Protein AF-A0A1Q3JN63-F1 (afdb_monomer)

pLDDT: mean 83.59, std 13.19, range [44.09, 97.0]

Sequence (156 aa):
MQDTTASKQPSRARRIIAAVASVAAGGAVVATIPAALGTATWMRVRELQKQWTVSGPPCPTMPAYDPRVGPLKGSFPYLDATYSYGRAQVYCADVPKSGVLASGTYQVCQFNNPGIVQVETAKGVAVFGPMRGHRATVAVRDGAASCIVGGWFAGN

Structure (mmCIF, N/CA/C/O backbone):
data_AF-A0A1Q3JN63-F1
#
_entry.id   AF-A0A1Q3JN63-F1
#
loop_
_atom_site.group_PDB
_atom_site.id
_atom_site.type_symbol
_atom_site.label_atom_id
_atom_site.label_alt_id
_atom_site.label_comp_id
_atom_site.label_asym_id
_atom_site.label_entity_id
_atom_site.label_seq_id
_atom_site.pdbx_PDB_ins_code
_atom_site.Cartn_x
_atom_site.Cartn_y
_atom_site.Cartn_z
_atom_site.occupancy
_atom_site.B_iso_or_equiv
_atom_site.auth_seq_id
_atom_site.auth_comp_id
_atom_site.auth_asym_id
_atom_site.auth_atom_id
_atom_site.pdbx_PDB_model_num
ATOM 1 N N . MET A 1 1 ? -53.555 15.258 72.182 1.00 44.09 1 MET A N 1
ATOM 2 C CA . MET A 1 1 ? -53.402 15.445 70.725 1.00 44.09 1 MET A CA 1
ATOM 3 C C . MET A 1 1 ? -52.082 14.820 70.314 1.00 44.09 1 MET A C 1
ATOM 5 O O . MET A 1 1 ? -51.040 15.422 70.518 1.00 44.09 1 MET A O 1
ATOM 9 N N . GLN A 1 2 ? -52.116 13.569 69.863 1.00 44.19 2 GLN A N 1
ATOM 10 C CA . GLN A 1 2 ? -50.967 12.888 69.268 1.00 44.19 2 GLN A CA 1
ATOM 11 C C . GLN A 1 2 ? -51.442 12.373 67.914 1.00 44.19 2 GLN A C 1
ATOM 13 O O . GLN A 1 2 ? -52.107 11.343 67.836 1.00 44.19 2 GLN A O 1
ATOM 18 N N . ASP A 1 3 ? -51.169 13.152 66.869 1.00 47.25 3 ASP A N 1
ATOM 19 C CA . ASP A 1 3 ? -51.445 12.759 65.494 1.00 47.25 3 ASP A CA 1
ATOM 20 C C . ASP A 1 3 ? -50.502 11.622 65.109 1.00 47.25 3 ASP A C 1
ATOM 22 O O . ASP A 1 3 ? -49.289 11.787 64.974 1.00 47.25 3 ASP A O 1
ATOM 26 N N . THR A 1 4 ? -51.077 10.434 64.965 1.00 52.53 4 THR A N 1
ATOM 27 C CA . THR A 1 4 ? -50.379 9.250 64.477 1.00 52.53 4 THR A CA 1
ATOM 28 C C . THR A 1 4 ? -50.282 9.370 62.959 1.00 52.53 4 THR A C 1
ATOM 30 O O . THR A 1 4 ? -51.197 9.006 62.221 1.00 52.53 4 THR A O 1
ATOM 33 N N . THR A 1 5 ? -49.175 9.916 62.461 1.00 55.03 5 THR A N 1
ATOM 34 C CA . THR A 1 5 ? -48.860 9.889 61.031 1.00 55.03 5 THR A CA 1
ATOM 35 C C . THR A 1 5 ? -48.565 8.448 60.619 1.00 55.03 5 THR A C 1
ATOM 37 O O . THR A 1 5 ? -47.486 7.904 60.849 1.00 55.03 5 THR A O 1
ATOM 40 N N . ALA A 1 6 ? -49.566 7.803 60.017 1.00 50.56 6 ALA A N 1
ATOM 41 C CA . ALA A 1 6 ? -49.442 6.488 59.409 1.00 50.56 6 ALA A CA 1
ATOM 42 C C . ALA A 1 6 ? -48.363 6.528 58.314 1.00 50.56 6 ALA A C 1
ATOM 44 O O . ALA A 1 6 ? -48.573 7.043 57.213 1.00 50.56 6 ALA A O 1
ATOM 45 N N . SER A 1 7 ? -47.188 5.985 58.635 1.00 55.09 7 SER A N 1
ATOM 46 C CA . SER A 1 7 ? -46.089 5.796 57.693 1.00 55.09 7 SER A CA 1
ATOM 47 C C . SER A 1 7 ? -46.543 4.837 56.593 1.00 55.09 7 SER A C 1
ATOM 49 O O . SER A 1 7 ? -46.634 3.622 56.781 1.00 55.09 7 SER A O 1
ATOM 51 N N . LYS A 1 8 ? -46.909 5.400 55.438 1.00 54.06 8 LYS A N 1
ATOM 52 C CA . LYS A 1 8 ? -47.383 4.668 54.261 1.00 54.06 8 LYS A CA 1
ATOM 53 C C . LYS A 1 8 ? -46.198 3.914 53.657 1.00 54.06 8 LYS A C 1
ATOM 55 O O . LYS A 1 8 ? -45.489 4.427 52.793 1.00 54.06 8 LYS A O 1
ATOM 60 N N . GLN A 1 9 ? -45.961 2.706 54.164 1.00 58.94 9 GLN A N 1
ATOM 61 C CA . GLN A 1 9 ? -44.863 1.840 53.750 1.00 58.94 9 GLN A CA 1
ATOM 62 C C . GLN A 1 9 ? -44.915 1.636 52.223 1.00 58.94 9 GLN A C 1
ATOM 64 O O . GLN A 1 9 ? -45.934 1.170 51.705 1.00 58.94 9 GLN A O 1
ATOM 69 N N . PRO A 1 10 ? -43.865 2.012 51.467 1.00 57.94 10 PRO A N 1
ATOM 70 C CA . PRO A 1 10 ? -43.890 1.911 50.015 1.00 57.94 10 PRO A CA 1
ATOM 71 C C . PRO A 1 10 ? -44.038 0.442 49.609 1.00 57.94 10 PRO A C 1
ATOM 73 O O . PRO A 1 10 ? -43.285 -0.418 50.073 1.00 57.94 10 PRO A O 1
ATOM 76 N N . SER A 1 11 ? -45.023 0.157 48.752 1.00 69.31 11 SER A N 1
ATOM 77 C CA . SER A 1 11 ? -45.306 -1.193 48.261 1.00 69.31 11 SER A CA 1
ATOM 78 C C . SER A 1 11 ? -44.045 -1.818 47.655 1.00 69.31 11 SER A C 1
ATOM 80 O O . SER A 1 11 ? -43.264 -1.138 46.984 1.00 69.31 11 SER A O 1
ATOM 82 N N . ARG A 1 12 ? -43.831 -3.125 47.874 1.00 68.75 12 ARG A N 1
ATOM 83 C CA . ARG A 1 12 ? -42.672 -3.875 47.339 1.00 68.75 12 ARG A CA 1
ATOM 84 C C . ARG A 1 12 ? -42.436 -3.614 45.842 1.00 68.75 12 ARG A C 1
ATOM 86 O O . ARG A 1 12 ? -41.288 -3.517 45.423 1.00 68.75 12 ARG A O 1
ATOM 93 N N . ALA A 1 13 ? -43.505 -3.397 45.073 1.00 67.31 13 ALA A N 1
ATOM 94 C CA . ALA A 1 13 ? -43.457 -3.035 43.657 1.00 67.31 13 ALA A CA 1
ATOM 95 C C . ALA A 1 13 ? -42.661 -1.744 43.375 1.00 67.31 13 ALA A C 1
ATOM 97 O O . ALA A 1 13 ? -41.832 -1.727 42.470 1.00 67.31 13 ALA A O 1
ATOM 98 N N . ARG A 1 14 ? -42.829 -0.682 44.180 1.00 73.00 14 ARG A N 1
ATOM 99 C CA . ARG A 1 14 ? -42.073 0.576 44.018 1.00 73.00 14 ARG A CA 1
ATOM 100 C C . ARG A 1 14 ? -40.576 0.401 44.274 1.00 73.00 14 ARG A C 1
ATOM 102 O O . ARG A 1 14 ? -39.773 1.023 43.588 1.00 73.00 14 ARG A O 1
ATOM 109 N N . ARG A 1 15 ? -40.195 -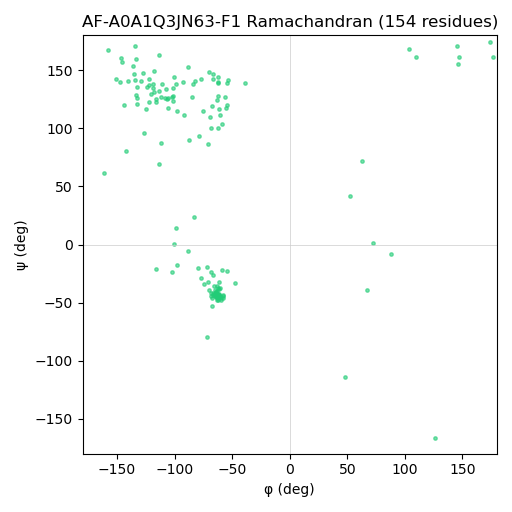0.460 45.226 1.00 71.44 15 ARG A N 1
ATOM 110 C CA . ARG A 1 15 ? -38.780 -0.757 45.519 1.00 71.44 15 ARG A CA 1
ATOM 111 C C . ARG A 1 15 ? -38.114 -1.555 44.393 1.00 71.44 15 ARG A C 1
ATOM 113 O O . ARG A 1 15 ? -36.979 -1.257 44.046 1.00 71.44 15 ARG A O 1
ATOM 120 N N . ILE A 1 16 ? -38.827 -2.510 43.792 1.00 71.75 16 ILE A N 1
ATOM 121 C CA . ILE A 1 16 ? -38.322 -3.299 42.655 1.00 71.75 16 ILE A CA 1
ATOM 122 C C . ILE A 1 16 ? -38.148 -2.413 41.413 1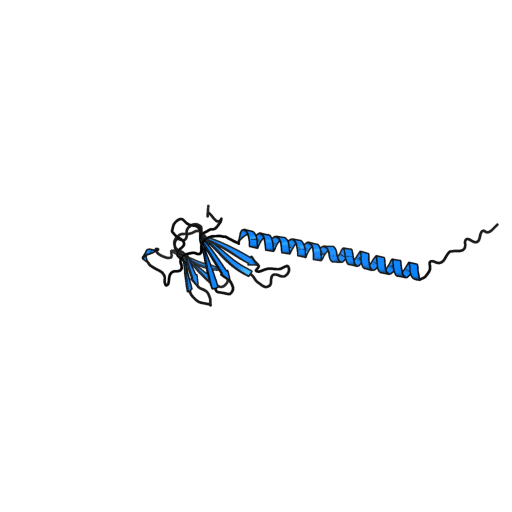.00 71.75 16 ILE A C 1
ATOM 124 O O . ILE A 1 16 ? -37.093 -2.447 40.790 1.00 71.75 16 ILE A O 1
ATOM 128 N N . ILE A 1 17 ? -39.135 -1.567 41.093 1.00 70.31 17 ILE A N 1
ATOM 129 C CA . ILE A 1 17 ? -39.058 -0.641 39.950 1.00 70.31 17 ILE A CA 1
ATOM 130 C C . ILE A 1 17 ? -37.877 0.329 40.106 1.00 70.31 17 ILE A C 1
ATOM 132 O O . ILE A 1 17 ? -37.118 0.525 39.160 1.00 70.31 17 ILE A O 1
ATOM 136 N N . ALA A 1 18 ? -37.676 0.890 41.303 1.00 66.75 18 ALA A N 1
ATOM 137 C CA . ALA A 1 18 ? -36.546 1.779 41.574 1.00 66.75 18 ALA A CA 1
ATOM 138 C C . ALA A 1 18 ? -35.190 1.061 41.441 1.00 66.75 18 ALA A C 1
ATOM 140 O O . ALA A 1 18 ? -34.260 1.614 40.855 1.00 66.75 18 ALA A O 1
ATOM 141 N N . ALA A 1 19 ? -35.076 -0.181 41.922 1.00 63.91 19 ALA A N 1
ATOM 142 C CA . ALA A 1 19 ? -33.855 -0.976 41.790 1.00 63.91 19 ALA A CA 1
ATOM 143 C C . ALA A 1 19 ? -33.529 -1.297 40.319 1.00 63.91 19 ALA A C 1
ATOM 145 O O . ALA A 1 19 ? -32.394 -1.104 39.888 1.00 63.91 19 ALA A O 1
ATOM 146 N N . VAL A 1 20 ? -34.525 -1.703 39.524 1.00 70.56 20 VAL A N 1
ATOM 147 C CA . VAL A 1 20 ? -34.352 -1.982 38.086 1.00 70.56 20 VAL A CA 1
ATOM 148 C C . VAL A 1 20 ? -33.970 -0.717 37.314 1.00 70.56 20 VAL A C 1
ATOM 150 O O . VAL A 1 20 ? -33.048 -0.755 36.502 1.00 70.56 20 VAL A O 1
ATOM 153 N N . ALA A 1 21 ? -34.612 0.421 37.601 1.00 69.44 21 ALA A N 1
ATOM 154 C CA . ALA A 1 21 ? -34.278 1.702 36.978 1.00 69.44 21 ALA A CA 1
ATOM 155 C C . ALA A 1 21 ? -32.839 2.149 37.298 1.00 69.44 21 ALA A C 1
ATOM 157 O O . ALA A 1 21 ? -32.143 2.660 36.423 1.00 69.44 21 ALA A O 1
ATOM 158 N N . SER A 1 22 ? -32.370 1.902 38.524 1.00 66.38 22 SER A N 1
ATOM 159 C CA . SER A 1 22 ? -31.003 2.229 38.956 1.00 66.38 22 SER A CA 1
ATOM 160 C C . SER A 1 22 ? -29.951 1.391 38.225 1.00 66.38 22 SER A C 1
ATOM 162 O O . SER A 1 22 ? -28.941 1.921 37.766 1.00 66.38 22 SER A O 1
ATOM 164 N N . VAL A 1 23 ? -30.204 0.086 38.071 1.00 74.75 23 VAL A N 1
ATOM 165 C CA . VAL A 1 23 ? -29.320 -0.829 37.329 1.00 74.75 23 VAL A CA 1
ATOM 166 C C . VAL A 1 23 ? -29.303 -0.487 35.840 1.00 74.75 23 VAL A C 1
ATOM 168 O O . VAL A 1 23 ? -28.234 -0.455 35.236 1.00 74.75 23 VAL A O 1
ATOM 171 N N . ALA A 1 24 ? -30.459 -0.174 35.251 1.00 69.94 24 ALA A N 1
ATOM 172 C CA . ALA A 1 24 ? -30.548 0.240 33.853 1.00 69.94 24 ALA A CA 1
ATOM 173 C C . ALA A 1 24 ? -29.806 1.563 33.593 1.00 69.94 24 ALA A C 1
ATOM 175 O O . ALA A 1 24 ? -29.061 1.666 32.621 1.00 69.94 24 ALA A O 1
ATOM 176 N N . ALA A 1 25 ? -29.950 2.553 34.482 1.00 70.81 25 ALA A N 1
ATOM 177 C CA . ALA A 1 25 ? -29.233 3.822 34.384 1.00 70.81 25 ALA A CA 1
ATOM 178 C C . ALA A 1 25 ? -27.713 3.638 34.540 1.00 70.81 25 ALA A C 1
ATOM 180 O O . ALA A 1 25 ? -26.945 4.176 33.743 1.00 70.81 25 ALA A O 1
ATOM 181 N N . GLY A 1 26 ? -27.273 2.827 35.509 1.00 69.56 26 GLY A N 1
ATOM 182 C CA . GLY A 1 26 ? -25.858 2.485 35.676 1.00 69.56 26 GLY A CA 1
ATOM 183 C C . GLY A 1 26 ? -25.285 1.748 34.461 1.00 69.56 26 GLY A C 1
ATOM 184 O O . GLY A 1 26 ? -24.212 2.098 33.973 1.00 69.56 26 GLY A O 1
ATOM 185 N N . GLY A 1 27 ? -26.032 0.785 33.913 1.00 72.75 27 GLY A N 1
ATOM 186 C CA . GLY A 1 27 ? -25.654 0.059 32.700 1.00 72.75 27 GLY A CA 1
ATOM 187 C C . GLY A 1 27 ? -25.551 0.963 31.470 1.00 72.75 27 GLY A C 1
ATOM 188 O O . GLY A 1 27 ? -24.600 0.840 30.699 1.00 72.75 27 GLY A O 1
ATOM 189 N N . ALA A 1 28 ? -26.473 1.918 31.315 1.00 74.88 28 ALA A N 1
ATOM 190 C CA . ALA A 1 28 ? -26.438 2.885 30.222 1.00 74.88 28 ALA A CA 1
ATOM 191 C C . ALA A 1 28 ? -25.185 3.773 30.281 1.00 74.88 28 ALA A C 1
ATOM 193 O O . ALA A 1 28 ? -24.536 3.964 29.255 1.00 74.88 28 ALA A O 1
ATOM 194 N N . VAL A 1 29 ? -24.797 4.255 31.469 1.00 82.00 29 VAL A N 1
ATOM 195 C CA . VAL A 1 29 ? -23.578 5.063 31.653 1.00 82.00 29 VAL A CA 1
ATOM 196 C C . VAL A 1 29 ? -22.326 4.258 31.306 1.00 82.00 29 VAL A C 1
ATOM 198 O O . VAL A 1 29 ? -21.485 4.740 30.548 1.00 82.00 29 VAL A O 1
ATOM 201 N N . VAL A 1 30 ? -22.220 3.013 31.778 1.00 85.69 30 VAL A N 1
ATOM 202 C CA . VAL A 1 30 ? -21.066 2.145 31.484 1.00 85.69 30 VAL A CA 1
ATOM 203 C C . VAL A 1 30 ? -20.959 1.834 29.986 1.00 85.69 30 VAL A C 1
ATOM 205 O O . VAL A 1 30 ? -19.854 1.794 29.450 1.00 85.69 30 VAL A O 1
ATOM 208 N N . ALA A 1 31 ? -22.085 1.685 29.282 1.00 85.56 31 ALA A N 1
ATOM 209 C CA . ALA A 1 31 ? -22.100 1.424 27.843 1.00 85.56 31 ALA A CA 1
ATOM 210 C C . ALA A 1 31 ? -21.692 2.638 26.982 1.00 85.56 31 ALA A C 1
ATOM 212 O O . ALA A 1 31 ? -21.290 2.451 25.831 1.00 85.56 31 ALA A O 1
ATOM 213 N N . THR A 1 32 ? -21.749 3.869 27.512 1.00 84.50 32 THR A N 1
ATOM 214 C CA . THR A 1 32 ? -21.409 5.073 26.729 1.00 84.50 32 THR A CA 1
ATOM 215 C C . THR A 1 32 ? -19.945 5.107 26.297 1.00 84.50 32 THR A C 1
ATOM 217 O O . THR A 1 32 ? -19.660 5.449 25.150 1.00 84.50 32 THR A O 1
ATOM 220 N N . ILE A 1 33 ? -19.018 4.712 27.176 1.00 86.88 33 ILE A N 1
ATOM 221 C CA . ILE A 1 33 ? -17.579 4.794 26.900 1.00 86.88 33 ILE A CA 1
ATOM 222 C C . ILE A 1 33 ? -17.177 3.815 25.780 1.00 86.88 33 ILE A C 1
ATOM 224 O O . ILE A 1 33 ? -16.614 4.274 24.783 1.00 86.88 33 ILE A O 1
ATOM 228 N N . PRO A 1 34 ? -17.498 2.503 25.843 1.00 85.62 34 PRO A N 1
ATOM 229 C CA . PRO A 1 34 ? -17.194 1.581 24.748 1.00 85.62 34 PRO A CA 1
ATOM 230 C C . PRO A 1 34 ? -17.879 1.967 23.433 1.00 85.62 34 PRO A C 1
ATOM 232 O O . PRO A 1 34 ? -17.268 1.851 22.371 1.00 85.62 34 PRO A O 1
ATOM 235 N N . ALA A 1 35 ? -19.119 2.468 23.488 1.00 86.56 35 ALA A N 1
ATOM 236 C CA . ALA A 1 35 ? -19.832 2.916 22.296 1.00 86.56 35 ALA A CA 1
ATOM 237 C C . ALA A 1 35 ? -19.139 4.118 21.632 1.00 86.56 35 ALA A C 1
ATOM 239 O O . ALA A 1 35 ? -18.942 4.117 20.417 1.00 86.56 35 ALA A O 1
ATOM 240 N N . ALA A 1 36 ? -18.716 5.116 22.415 1.00 86.94 36 ALA A N 1
ATOM 241 C CA . ALA A 1 36 ? -17.997 6.284 21.910 1.00 86.94 36 ALA A CA 1
ATOM 242 C C . ALA A 1 36 ? -16.627 5.913 21.315 1.00 86.94 36 ALA A C 1
ATOM 244 O O . ALA A 1 36 ? -16.265 6.385 20.238 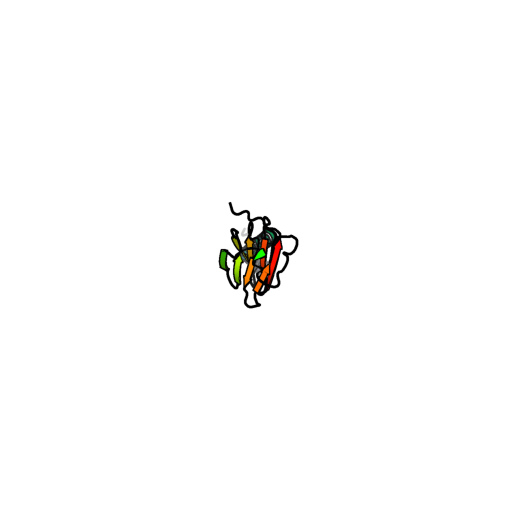1.00 86.94 36 ALA A O 1
ATOM 245 N N . LEU A 1 37 ? -15.879 5.022 21.972 1.00 88.50 37 LEU A N 1
ATOM 246 C CA . LEU A 1 37 ? -14.599 4.535 21.451 1.00 88.50 37 LEU A CA 1
ATOM 247 C C . LEU A 1 37 ? -14.780 3.736 20.155 1.00 88.50 37 LEU A C 1
ATOM 249 O O . LEU A 1 37 ? -13.999 3.894 19.211 1.00 88.50 37 LEU A O 1
ATOM 253 N N . GLY A 1 38 ? -15.834 2.921 20.079 1.00 87.12 38 GLY A N 1
ATOM 254 C CA . GLY A 1 38 ? -16.170 2.157 18.884 1.00 87.12 38 GLY A CA 1
ATOM 255 C C . GLY A 1 38 ? -16.512 3.056 17.696 1.00 87.12 38 GLY A C 1
ATOM 256 O O . GLY A 1 38 ? -15.962 2.886 16.607 1.00 87.12 38 GLY A O 1
ATOM 257 N N . THR A 1 39 ? -17.366 4.062 17.895 1.00 86.38 39 THR A N 1
ATOM 258 C CA . THR A 1 39 ? -17.738 4.996 16.820 1.00 86.38 39 THR A CA 1
ATOM 259 C C . THR A 1 39 ? -16.555 5.847 16.369 1.00 86.38 39 THR A C 1
ATOM 261 O O . THR A 1 39 ? -16.332 5.977 15.165 1.00 86.38 39 THR A O 1
ATOM 264 N N . ALA A 1 40 ? -15.744 6.360 17.299 1.00 87.75 40 ALA A N 1
ATOM 265 C CA . ALA A 1 40 ? -14.540 7.125 16.975 1.00 87.75 40 ALA A CA 1
ATOM 266 C C . ALA A 1 40 ? -13.539 6.299 16.150 1.00 87.75 40 ALA A C 1
ATOM 268 O O . ALA A 1 40 ? -13.045 6.760 15.118 1.00 87.75 40 ALA A O 1
ATOM 269 N N . THR A 1 41 ? -13.292 5.051 16.557 1.00 87.38 41 THR A N 1
ATOM 270 C CA . THR A 1 41 ? -12.408 4.127 15.832 1.00 87.38 41 THR A CA 1
ATOM 271 C C . THR A 1 41 ? -12.938 3.840 14.431 1.00 87.38 41 THR A C 1
ATOM 273 O O . THR A 1 41 ? -12.197 3.930 13.452 1.00 87.38 41 THR A O 1
ATOM 276 N N . TRP A 1 42 ? -14.236 3.560 14.309 1.00 87.81 42 TRP A N 1
ATOM 277 C CA . TRP A 1 42 ? -14.870 3.290 13.022 1.00 87.81 42 TRP A CA 1
ATOM 278 C C . TRP A 1 42 ? -14.785 4.482 12.061 1.00 87.81 42 TRP A C 1
ATOM 280 O O . TRP A 1 42 ? -14.466 4.303 10.883 1.00 87.81 42 TRP A O 1
ATOM 290 N N . MET A 1 43 ? -15.015 5.702 12.558 1.00 89.69 43 MET A N 1
ATOM 291 C CA . MET A 1 43 ? -14.883 6.922 11.758 1.00 89.69 43 MET A CA 1
ATOM 292 C C . MET A 1 43 ? -13.449 7.116 11.263 1.00 89.69 43 MET A C 1
ATOM 294 O O . MET A 1 43 ? -13.249 7.400 10.084 1.00 89.69 43 MET A O 1
ATOM 298 N N . ARG A 1 44 ? -12.450 6.888 12.126 1.00 87.81 44 ARG A N 1
ATOM 299 C CA . ARG A 1 44 ? -11.032 6.972 11.750 1.00 87.81 44 ARG A CA 1
ATOM 300 C C . ARG A 1 44 ? -10.662 5.959 10.669 1.00 87.81 44 ARG A C 1
ATOM 302 O O . ARG A 1 44 ? -10.003 6.322 9.699 1.00 87.81 44 ARG A O 1
ATOM 309 N N . VAL A 1 45 ? -11.103 4.708 10.810 1.00 88.81 45 VAL A N 1
ATOM 310 C CA . VAL A 1 45 ? -10.870 3.659 9.805 1.00 88.81 45 VAL A CA 1
ATOM 311 C C . VAL A 1 45 ? -11.486 4.053 8.467 1.00 88.81 45 VAL A C 1
ATOM 313 O O . VAL A 1 45 ? -10.814 3.980 7.440 1.00 88.81 45 VAL A O 1
ATOM 316 N N . ARG A 1 46 ? -12.741 4.517 8.468 1.00 89.44 46 ARG A N 1
ATOM 317 C CA . ARG A 1 46 ? -13.404 4.964 7.239 1.00 89.44 46 ARG A CA 1
ATOM 318 C C . ARG A 1 46 ? -12.697 6.137 6.584 1.00 89.44 46 ARG A C 1
ATOM 320 O O . ARG A 1 46 ? -12.631 6.187 5.360 1.00 89.44 46 ARG A O 1
ATOM 327 N N . GLU A 1 47 ? -12.194 7.070 7.375 1.00 90.06 47 GLU A N 1
ATOM 328 C CA . GLU A 1 47 ? -11.496 8.232 6.846 1.00 90.06 47 GLU A CA 1
ATOM 329 C C . GLU A 1 47 ? -10.161 7.839 6.203 1.00 90.06 47 GLU A C 1
ATOM 331 O O . GLU A 1 47 ? -9.901 8.214 5.062 1.00 90.06 47 GLU A O 1
ATOM 336 N N . LEU A 1 48 ? -9.378 6.972 6.852 1.00 90.12 48 LEU A N 1
ATOM 337 C CA . LEU A 1 48 ? -8.170 6.401 6.249 1.00 90.12 48 LEU A CA 1
ATOM 338 C C . LEU A 1 48 ? -8.491 5.656 4.948 1.00 90.12 48 LEU A C 1
ATOM 340 O O . LEU A 1 48 ? -7.848 5.877 3.927 1.00 90.12 48 LEU A O 1
ATOM 344 N N . GLN A 1 49 ? -9.528 4.821 4.939 1.00 90.69 49 GLN A N 1
ATOM 345 C CA . GLN A 1 49 ? -9.936 4.125 3.720 1.00 90.69 49 GLN A CA 1
ATOM 346 C C . GLN A 1 49 ? -10.266 5.092 2.587 1.00 90.69 49 GLN A C 1
ATOM 348 O O . GLN A 1 49 ? -9.816 4.877 1.466 1.00 90.69 49 GLN A O 1
ATOM 353 N N . LYS A 1 50 ? -11.008 6.168 2.863 1.00 90.06 50 LYS A N 1
ATOM 354 C CA . LYS A 1 50 ? -11.335 7.185 1.857 1.00 90.06 50 LYS A CA 1
ATOM 355 C C . LYS A 1 50 ? -10.086 7.882 1.329 1.00 90.06 50 LYS A C 1
ATOM 357 O O . LYS A 1 50 ? -9.921 7.969 0.118 1.00 90.06 50 LYS A O 1
ATOM 362 N N . GLN A 1 51 ? -9.193 8.318 2.215 1.00 91.06 51 GLN A N 1
ATOM 363 C CA . GLN A 1 51 ? -7.958 9.017 1.840 1.00 91.06 51 GLN A CA 1
ATOM 364 C C . GLN A 1 51 ? -7.025 8.157 0.979 1.00 91.06 51 GLN A C 1
ATOM 366 O O . GLN A 1 51 ? -6.320 8.675 0.111 1.00 91.06 51 GLN A O 1
ATOM 371 N N . TRP A 1 52 ? -7.037 6.843 1.197 1.00 92.19 52 TRP A N 1
ATOM 372 C CA . TRP A 1 52 ? -6.190 5.888 0.483 1.00 92.19 52 TRP A CA 1
ATOM 373 C C . TRP A 1 52 ? -6.904 5.133 -0.644 1.00 92.19 52 TRP A C 1
ATOM 375 O O . TRP A 1 52 ? -6.285 4.320 -1.333 1.00 92.19 52 TRP A O 1
ATOM 385 N N . THR A 1 53 ? -8.188 5.412 -0.877 1.00 90.75 53 THR A N 1
ATOM 386 C CA . THR A 1 53 ? -8.922 4.910 -2.041 1.00 90.75 53 THR A CA 1
ATOM 387 C C . THR A 1 53 ? -8.723 5.878 -3.195 1.00 90.75 53 THR A C 1
ATOM 389 O O . THR A 1 53 ? -9.476 6.829 -3.392 1.00 90.75 53 THR A O 1
ATOM 392 N N . VAL A 1 54 ? -7.672 5.627 -3.968 1.00 92.12 54 VAL A N 1
ATOM 393 C CA . VAL A 1 54 ? -7.373 6.391 -5.177 1.00 92.12 54 VAL A CA 1
ATOM 394 C C . VAL A 1 54 ? -8.162 5.804 -6.343 1.00 92.12 54 VAL A C 1
ATOM 396 O O . VAL A 1 54 ? -8.091 4.607 -6.609 1.00 92.12 54 VAL A O 1
ATOM 399 N N . SER A 1 55 ? -8.917 6.654 -7.037 1.00 92.31 55 SER A N 1
ATOM 400 C CA . SER A 1 55 ? -9.637 6.289 -8.260 1.00 92.31 55 SER A CA 1
ATOM 401 C C . SER A 1 55 ? -8.849 6.737 -9.485 1.00 92.31 55 SER A C 1
ATOM 403 O O . SER A 1 55 ? -8.320 7.848 -9.511 1.00 92.31 55 SER A O 1
ATOM 405 N N . GLY A 1 56 ? -8.786 5.885 -10.502 1.00 91.50 56 GLY A N 1
ATOM 406 C CA . GLY A 1 56 ? -8.080 6.161 -11.747 1.00 91.50 56 GLY A CA 1
ATOM 407 C C . GLY A 1 56 ? -8.050 4.936 -12.660 1.00 91.50 56 GLY A C 1
ATOM 408 O O . GLY A 1 56 ? -8.496 3.858 -12.254 1.00 91.50 56 GLY A O 1
ATOM 409 N N . PRO A 1 57 ? -7.541 5.078 -13.892 1.00 95.06 57 PRO A N 1
ATOM 410 C CA . PRO A 1 57 ? -7.371 3.941 -14.782 1.00 95.06 57 PRO A CA 1
ATOM 411 C C . PRO A 1 57 ? -6.300 2.979 -14.231 1.00 95.06 57 PRO A C 1
ATOM 413 O O . PRO A 1 57 ? -5.332 3.429 -13.603 1.00 95.06 57 PRO A O 1
ATOM 416 N N . PRO A 1 58 ? -6.443 1.660 -14.456 1.00 95.12 58 PRO A N 1
ATOM 417 C CA . PRO A 1 58 ? -5.418 0.697 -14.071 1.00 95.12 58 PRO A CA 1
ATOM 418 C C . PRO A 1 58 ? -4.112 0.979 -14.822 1.00 95.12 58 PRO A C 1
ATOM 420 O O . PRO A 1 58 ? -4.121 1.369 -15.992 1.00 95.12 58 PRO A O 1
ATOM 423 N N . CYS A 1 59 ? -2.977 0.774 -14.156 1.00 93.62 59 CYS A N 1
ATOM 424 C CA . CYS A 1 59 ? -1.679 0.877 -14.816 1.00 93.62 59 CYS A CA 1
ATOM 425 C C . CYS A 1 59 ? -1.525 -0.246 -15.856 1.00 93.62 59 CYS A C 1
ATOM 427 O O . CYS A 1 59 ? -1.908 -1.384 -15.571 1.00 93.62 59 CYS A O 1
ATOM 429 N N . PRO A 1 60 ? -0.893 0.019 -17.011 1.00 92.00 60 PRO A N 1
ATOM 430 C CA . PRO A 1 60 ? -0.485 -1.037 -17.928 1.00 92.00 60 PRO A CA 1
ATOM 431 C C . PRO A 1 60 ? 0.409 -2.065 -17.219 1.00 92.00 60 PRO A C 1
ATOM 433 O O . PRO A 1 60 ? 1.411 -1.702 -16.595 1.00 92.00 60 PRO A O 1
ATOM 436 N N . THR A 1 61 ? 0.044 -3.343 -17.313 1.00 91.75 61 THR A N 1
ATOM 437 C CA . THR A 1 61 ? 0.849 -4.467 -16.820 1.00 91.75 61 THR A CA 1
ATOM 438 C C . THR A 1 61 ? 1.885 -4.867 -17.859 1.00 91.75 61 THR A C 1
ATOM 440 O O . THR A 1 61 ? 1.566 -4.963 -19.044 1.00 91.75 61 THR A O 1
ATOM 443 N N . MET A 1 62 ? 3.107 -5.146 -17.417 1.00 85.44 62 MET A N 1
ATOM 444 C CA . MET A 1 62 ? 4.198 -5.598 -18.277 1.00 85.44 62 MET A CA 1
ATOM 445 C C . MET A 1 62 ? 4.542 -7.061 -17.963 1.00 85.44 62 MET A C 1
ATOM 447 O O . MET A 1 62 ? 4.595 -7.426 -16.789 1.00 85.44 62 MET A O 1
ATOM 451 N N . PRO A 1 63 ? 4.783 -7.907 -18.983 1.00 76.62 63 PRO A N 1
ATOM 452 C CA . PRO A 1 63 ? 5.073 -9.330 -18.789 1.00 76.62 63 PRO A CA 1
ATOM 453 C C . PRO A 1 63 ? 6.433 -9.589 -18.120 1.00 76.62 63 PRO A C 1
ATOM 455 O O . PRO A 1 63 ? 6.626 -10.634 -17.509 1.00 76.62 63 PRO A O 1
ATOM 458 N N . ALA A 1 64 ? 7.369 -8.644 -18.224 1.00 71.75 64 ALA A N 1
ATOM 459 C CA . ALA A 1 64 ? 8.653 -8.641 -17.534 1.00 71.75 64 ALA A CA 1
ATOM 460 C C . ALA A 1 64 ? 9.184 -7.200 -17.455 1.00 71.75 64 ALA A C 1
ATOM 462 O O . ALA A 1 64 ? 8.670 -6.310 -18.138 1.00 71.75 64 ALA A O 1
ATOM 463 N N . TYR A 1 65 ? 10.218 -6.972 -16.640 1.00 67.31 65 TYR A N 1
ATOM 464 C CA . TYR A 1 65 ? 10.964 -5.714 -16.663 1.00 67.31 65 TYR A CA 1
ATOM 465 C C . TYR A 1 65 ? 11.481 -5.445 -18.088 1.00 67.31 65 TYR A C 1
ATOM 467 O O . TYR A 1 65 ? 12.265 -6.227 -18.626 1.00 67.31 65 TYR A O 1
ATOM 475 N N . ASP A 1 66 ? 11.028 -4.347 -18.696 1.00 66.62 66 ASP A N 1
ATOM 476 C CA . ASP A 1 66 ? 11.488 -3.896 -20.008 1.00 66.62 66 ASP A CA 1
ATOM 477 C C . ASP A 1 66 ? 12.563 -2.801 -19.827 1.00 66.62 66 ASP A C 1
ATOM 479 O O . ASP A 1 66 ? 12.252 -1.701 -19.350 1.00 66.62 66 ASP A O 1
ATOM 483 N N . PRO A 1 67 ? 13.825 -3.050 -20.239 1.00 63.50 67 PRO A N 1
ATOM 484 C CA . PRO A 1 67 ? 14.909 -2.070 -20.175 1.00 63.50 67 PRO A CA 1
ATOM 485 C C . PRO A 1 67 ? 14.598 -0.737 -20.872 1.00 63.50 67 PRO A C 1
ATOM 487 O O . PRO A 1 67 ? 15.194 0.285 -20.526 1.00 63.50 67 PRO A O 1
ATOM 490 N N . ARG A 1 68 ? 13.657 -0.711 -21.829 1.00 64.62 68 ARG A N 1
ATOM 491 C CA . ARG A 1 68 ? 13.220 0.508 -22.535 1.00 64.62 68 ARG A CA 1
ATOM 492 C C . ARG A 1 68 ? 12.496 1.491 -21.614 1.00 64.62 68 ARG A C 1
ATOM 494 O O . ARG A 1 68 ? 12.527 2.700 -21.850 1.00 64.62 68 ARG A O 1
ATOM 501 N N . VAL A 1 69 ? 11.876 0.999 -20.541 1.00 64.88 69 VAL A N 1
ATOM 502 C CA . VAL A 1 69 ? 11.143 1.817 -19.559 1.00 64.88 69 VAL A CA 1
ATOM 503 C C . VAL A 1 69 ? 12.110 2.484 -18.568 1.00 64.88 69 VAL A C 1
ATOM 505 O O . VAL A 1 69 ? 11.822 3.561 -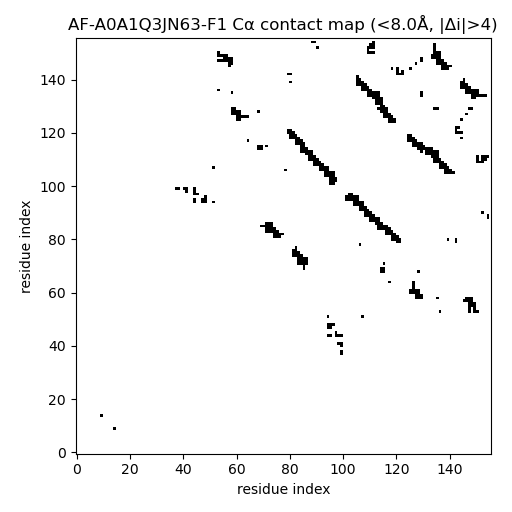18.031 1.00 64.88 69 VAL A O 1
ATOM 508 N N . GLY A 1 70 ? 13.326 1.944 -18.457 1.00 69.56 70 GLY A N 1
ATOM 509 C CA . GLY A 1 70 ? 14.456 2.486 -17.705 1.00 69.56 70 GLY A CA 1
ATOM 510 C C . GLY A 1 70 ? 14.794 1.664 -16.456 1.00 69.56 70 GLY A C 1
ATOM 511 O O . GLY A 1 70 ? 13.947 0.916 -15.977 1.00 69.56 70 GLY A O 1
ATOM 512 N N . PRO A 1 71 ? 16.016 1.821 -15.910 1.00 78.81 71 PRO A N 1
ATOM 513 C CA . PRO A 1 71 ? 16.492 1.049 -14.764 1.00 78.81 71 PRO A CA 1
ATOM 514 C C . PRO A 1 71 ? 15.648 1.283 -13.515 1.00 78.81 71 PRO A C 1
ATOM 516 O O . PRO A 1 71 ? 15.310 2.427 -13.198 1.00 78.81 71 PRO A O 1
ATOM 519 N N . LEU A 1 72 ? 15.391 0.202 -12.776 1.00 85.50 72 LEU A N 1
ATOM 520 C CA . LEU A 1 72 ? 15.010 0.274 -11.368 1.00 85.50 72 LEU A CA 1
ATOM 521 C C . LEU A 1 72 ? 16.183 0.899 -10.606 1.00 85.50 72 LEU A C 1
ATOM 523 O O . LEU A 1 72 ? 17.314 0.428 -10.722 1.00 85.50 72 LEU A O 1
ATOM 527 N N . LYS A 1 73 ? 15.937 1.989 -9.876 1.00 86.12 73 LYS A N 1
ATOM 528 C CA . LYS A 1 73 ? 16.985 2.693 -9.116 1.00 86.12 73 LYS A CA 1
ATOM 529 C C . LYS A 1 73 ? 16.769 2.663 -7.613 1.00 86.12 73 LYS A C 1
ATOM 531 O O . LYS A 1 73 ? 17.722 2.884 -6.876 1.00 86.12 73 LYS A O 1
ATOM 536 N N . GLY A 1 74 ? 15.538 2.436 -7.168 1.00 89.12 74 GLY A N 1
ATOM 537 C CA . GLY A 1 74 ? 15.200 2.285 -5.759 1.00 89.12 74 GLY A CA 1
ATOM 538 C C . GLY A 1 74 ? 14.530 0.944 -5.522 1.00 89.12 74 GLY A C 1
ATOM 539 O O . GLY A 1 74 ? 13.745 0.496 -6.358 1.00 89.12 74 GLY A O 1
ATOM 540 N N . SER A 1 75 ? 14.836 0.325 -4.387 1.00 94.12 75 SER A N 1
ATOM 541 C CA . SER A 1 75 ? 14.111 -0.829 -3.871 1.00 94.12 75 SER A CA 1
ATOM 542 C C . SER A 1 75 ? 13.979 -0.706 -2.360 1.00 94.12 75 SER A C 1
ATOM 544 O O . SER A 1 75 ? 14.906 -0.235 -1.699 1.00 94.12 75 SER A O 1
ATOM 546 N N . PHE A 1 76 ? 12.829 -1.091 -1.820 1.00 95.94 76 PHE A N 1
ATOM 547 C CA . PHE A 1 76 ? 12.608 -1.141 -0.383 1.00 95.94 76 PHE A CA 1
ATOM 548 C C . PHE A 1 76 ? 11.574 -2.217 -0.030 1.00 95.94 76 PHE A C 1
ATOM 550 O O . PHE A 1 76 ? 10.590 -2.395 -0.757 1.00 95.94 76 PHE A O 1
ATOM 557 N N . PRO A 1 77 ? 11.767 -2.930 1.089 1.00 96.19 77 PRO A N 1
ATOM 558 C CA . PRO A 1 77 ? 10.734 -3.784 1.647 1.00 96.19 77 PRO A CA 1
ATOM 559 C C . PRO A 1 77 ? 9.692 -2.938 2.386 1.00 96.19 77 PRO A C 1
ATOM 561 O O . PRO A 1 77 ? 10.026 -1.977 3.084 1.00 96.19 77 PRO A O 1
ATOM 564 N N . TYR A 1 78 ? 8.427 -3.322 2.275 1.00 95.62 78 TYR A N 1
ATOM 565 C CA . TYR A 1 78 ? 7.348 -2.805 3.106 1.00 95.62 78 TYR A CA 1
ATOM 566 C C . TYR A 1 78 ? 6.363 -3.945 3.370 1.00 95.62 78 TYR A C 1
ATOM 568 O O . TYR A 1 78 ? 5.843 -4.553 2.438 1.00 95.62 78 TYR A O 1
ATOM 576 N N . LEU A 1 79 ? 6.178 -4.271 4.654 1.00 92.38 79 LEU A N 1
ATOM 577 C CA . LEU A 1 79 ? 5.392 -5.415 5.126 1.00 92.38 79 LEU A CA 1
ATOM 578 C C . LEU A 1 79 ? 5.746 -6.721 4.385 1.00 92.38 79 LEU A C 1
ATOM 580 O O . LEU A 1 79 ? 6.854 -7.227 4.539 1.00 92.38 79 LEU A O 1
ATOM 584 N N . ASP A 1 80 ? 4.806 -7.272 3.618 1.00 89.56 80 ASP A N 1
ATOM 585 C CA . ASP A 1 80 ? 4.897 -8.553 2.914 1.00 89.56 80 ASP A CA 1
ATOM 586 C C . ASP A 1 80 ? 5.266 -8.414 1.426 1.00 89.56 80 ASP A C 1
ATOM 588 O O . ASP A 1 80 ? 5.120 -9.374 0.664 1.00 89.56 80 ASP A O 1
ATOM 592 N N . ALA A 1 81 ? 5.738 -7.235 0.999 1.00 95.12 81 ALA A N 1
ATOM 593 C CA . ALA A 1 81 ? 6.183 -7.007 -0.371 1.00 95.12 81 ALA A CA 1
ATOM 594 C C . ALA A 1 81 ? 7.496 -6.221 -0.468 1.00 95.12 81 ALA A C 1
ATOM 596 O O . ALA A 1 81 ? 7.825 -5.385 0.375 1.00 95.12 81 ALA A O 1
ATOM 597 N N . THR A 1 82 ? 8.214 -6.447 -1.564 1.00 96.38 82 THR A N 1
ATOM 598 C CA . THR A 1 82 ? 9.353 -5.620 -1.969 1.00 96.38 82 THR A CA 1
ATOM 599 C C . THR A 1 82 ? 8.943 -4.765 -3.155 1.00 96.38 82 THR A C 1
ATOM 601 O O . THR A 1 82 ? 8.471 -5.273 -4.173 1.00 96.38 82 THR A O 1
ATOM 604 N N . TYR A 1 83 ? 9.127 -3.457 -3.025 1.00 95.44 83 TYR A N 1
ATOM 605 C CA . TYR A 1 83 ? 8.803 -2.484 -4.056 1.00 95.44 83 TYR A CA 1
ATOM 606 C C . TYR A 1 83 ? 10.084 -1.988 -4.701 1.00 95.44 83 TYR A C 1
ATOM 608 O O . TYR A 1 83 ? 10.958 -1.461 -4.018 1.00 95.44 83 TYR A O 1
ATOM 616 N N . SER A 1 84 ? 10.162 -2.083 -6.021 1.00 94.12 84 SER A N 1
ATOM 617 C CA . SER A 1 84 ? 11.267 -1.552 -6.814 1.00 94.12 84 SER A CA 1
ATOM 618 C C . SER A 1 84 ? 10.735 -0.557 -7.838 1.00 94.12 84 SER A C 1
ATOM 620 O O . SER A 1 84 ? 9.700 -0.789 -8.457 1.00 94.12 84 SER A O 1
ATOM 622 N N . TYR A 1 85 ? 11.410 0.574 -8.027 1.00 92.50 85 TYR A N 1
ATOM 623 C CA . TYR A 1 85 ? 10.914 1.658 -8.878 1.00 92.50 85 TYR A CA 1
ATOM 624 C C . TYR A 1 85 ? 12.033 2.418 -9.595 1.00 92.50 85 TYR A C 1
ATOM 626 O O . TYR A 1 85 ? 13.200 2.385 -9.198 1.00 92.50 85 TYR A O 1
ATOM 634 N N . GLY A 1 86 ? 11.667 3.124 -10.669 1.00 89.19 86 GLY A N 1
ATOM 635 C CA . GLY A 1 86 ? 12.591 3.903 -11.497 1.00 89.19 86 GLY A CA 1
ATOM 636 C C . GLY A 1 86 ? 13.109 5.178 -10.821 1.00 89.19 86 GLY A C 1
ATOM 637 O O . GLY A 1 86 ? 14.241 5.232 -10.355 1.00 89.19 86 GLY A O 1
ATOM 638 N N . ARG A 1 87 ? 12.318 6.257 -10.806 1.00 86.50 87 ARG A N 1
ATOM 639 C CA . ARG A 1 87 ? 12.707 7.544 -10.189 1.00 86.50 87 ARG A CA 1
ATOM 640 C C . ARG A 1 87 ? 11.519 8.210 -9.501 1.00 86.50 87 ARG A C 1
ATOM 642 O O . ARG A 1 87 ? 10.930 9.130 -10.045 1.00 86.50 87 ARG A O 1
ATOM 649 N N . ALA A 1 88 ? 11.198 7.768 -8.294 1.00 91.44 88 ALA A N 1
ATOM 650 C CA . ALA A 1 88 ? 10.118 8.347 -7.507 1.00 91.44 88 ALA A CA 1
ATOM 651 C C . ALA A 1 88 ? 10.538 8.596 -6.063 1.00 91.44 88 ALA A C 1
ATOM 653 O O . ALA A 1 88 ? 11.461 7.971 -5.545 1.00 91.44 88 ALA A O 1
ATOM 654 N N . GLN A 1 89 ? 9.801 9.485 -5.416 1.00 93.25 89 GLN A N 1
ATOM 655 C CA . GLN A 1 89 ? 9.595 9.416 -3.981 1.00 93.25 89 GLN A CA 1
ATOM 656 C C . GLN A 1 89 ? 8.380 8.532 -3.710 1.00 93.25 89 GLN A C 1
ATOM 658 O O . GLN A 1 89 ? 7.470 8.440 -4.543 1.00 93.25 89 GLN A O 1
ATOM 663 N N . VAL A 1 90 ? 8.365 7.906 -2.540 1.00 95.19 90 VAL A N 1
ATOM 664 C CA . VAL A 1 90 ? 7.322 6.964 -2.150 1.00 95.19 90 VAL A CA 1
ATOM 665 C C . VAL A 1 90 ? 6.762 7.310 -0.779 1.00 95.19 90 VAL A C 1
ATOM 667 O O . VAL A 1 90 ? 7.501 7.695 0.125 1.00 95.19 90 VAL A O 1
ATOM 670 N N . TYR A 1 91 ? 5.451 7.158 -0.633 1.00 95.62 91 TYR A N 1
ATOM 671 C CA . TYR A 1 91 ? 4.756 7.279 0.639 1.00 95.62 91 TYR A CA 1
ATOM 672 C C . TYR A 1 91 ? 3.805 6.098 0.814 1.00 95.62 91 TYR A C 1
ATOM 674 O O . TYR A 1 91 ? 2.922 5.888 -0.020 1.00 95.62 91 TYR A O 1
ATOM 682 N N . CYS A 1 92 ? 4.002 5.321 1.876 1.00 96.25 92 CYS A N 1
ATOM 683 C CA . CYS A 1 92 ? 3.256 4.093 2.130 1.00 96.25 92 CYS A CA 1
ATOM 684 C C . CYS A 1 92 ? 2.445 4.180 3.422 1.00 96.25 92 CYS A C 1
ATOM 686 O O . CYS A 1 92 ? 2.860 4.839 4.377 1.00 96.25 92 CYS A O 1
ATOM 688 N N . ALA A 1 93 ? 1.317 3.476 3.452 1.00 95.12 93 ALA A N 1
ATOM 689 C CA . ALA A 1 93 ? 0.537 3.247 4.658 1.00 95.12 93 ALA A CA 1
ATOM 690 C C . ALA A 1 93 ? -0.120 1.867 4.668 1.00 95.12 93 ALA A C 1
ATOM 692 O O . ALA A 1 93 ? -0.405 1.262 3.628 1.00 95.12 93 ALA A O 1
ATOM 693 N N . ASP A 1 94 ? -0.419 1.417 5.879 1.00 93.81 94 ASP A N 1
ATOM 694 C CA . ASP A 1 94 ? -1.246 0.270 6.194 1.00 93.81 94 ASP A CA 1
ATOM 695 C C . ASP A 1 94 ? -2.705 0.714 6.373 1.00 93.81 94 ASP A C 1
ATOM 697 O O . ASP A 1 94 ? -3.084 1.427 7.301 1.00 93.81 94 ASP A O 1
ATOM 701 N N . VAL A 1 95 ? -3.560 0.299 5.444 1.00 92.25 95 VAL A N 1
ATOM 702 C CA . VAL A 1 95 ? -4.966 0.693 5.433 1.00 92.25 95 VAL A CA 1
ATOM 703 C C . VAL A 1 95 ? -5.811 -0.453 5.990 1.00 92.25 95 VAL A C 1
ATOM 705 O O . VAL A 1 95 ? -5.767 -1.564 5.455 1.00 92.25 95 VAL A O 1
ATOM 708 N N . PRO A 1 96 ? -6.611 -0.240 7.047 1.00 90.19 96 PRO A N 1
ATOM 709 C CA . PRO A 1 96 ? -7.472 -1.290 7.585 1.00 90.19 96 PRO A CA 1
ATOM 710 C C . PRO A 1 96 ? -8.509 -1.754 6.550 1.00 90.19 96 PRO A C 1
ATOM 712 O O . PRO A 1 96 ? -9.098 -0.933 5.843 1.00 90.19 96 PRO A O 1
ATOM 715 N N . LYS A 1 97 ? -8.773 -3.065 6.461 1.00 83.19 97 LYS A N 1
ATOM 716 C CA . LYS A 1 97 ? -9.735 -3.634 5.493 1.00 83.19 97 LYS A CA 1
ATOM 717 C C . LYS A 1 97 ? -11.190 -3.256 5.800 1.00 83.19 97 LYS A C 1
ATOM 719 O O . LYS A 1 97 ? -11.921 -2.916 4.874 1.00 83.19 97 LYS A O 1
ATOM 724 N N . SER A 1 98 ? -11.598 -3.278 7.074 1.00 75.44 98 SER A N 1
ATOM 725 C CA . SER A 1 98 ? -12.893 -2.772 7.572 1.00 75.44 98 SER A CA 1
ATOM 726 C C . SER A 1 98 ? -13.067 -3.022 9.076 1.00 75.44 98 SER A C 1
ATOM 728 O O . SER A 1 98 ? -12.469 -3.955 9.607 1.00 75.44 98 SER A O 1
ATOM 730 N N . GLY A 1 99 ? -13.990 -2.290 9.714 1.00 62.62 99 GLY A N 1
ATOM 731 C CA . GLY A 1 99 ? -14.600 -2.673 10.996 1.00 62.62 99 GLY A CA 1
ATOM 732 C C . GLY A 1 99 ? -14.078 -1.933 12.230 1.00 62.62 99 GLY A C 1
ATOM 733 O O . GLY A 1 99 ? -13.087 -1.213 12.174 1.00 62.62 99 GLY A O 1
ATOM 734 N N . VAL A 1 100 ? -14.796 -2.103 13.347 1.00 58.56 100 VAL A N 1
ATOM 735 C CA . VAL A 1 100 ? -14.437 -1.559 14.675 1.00 58.56 100 VAL A CA 1
ATOM 736 C C . VAL A 1 100 ? -13.330 -2.393 15.336 1.00 58.56 100 VAL A C 1
ATOM 738 O O . VAL A 1 100 ? -12.510 -1.871 16.080 1.00 58.56 100 VAL A O 1
ATOM 741 N N . LEU A 1 101 ? -13.285 -3.686 14.999 1.00 60.47 101 LEU A N 1
ATOM 742 C CA . LEU A 1 101 ? -12.181 -4.604 15.256 1.00 60.47 101 LEU A CA 1
ATOM 743 C C . LEU A 1 101 ? -11.567 -4.956 13.898 1.00 60.47 101 LEU A C 1
ATOM 745 O O . LEU A 1 101 ? -12.026 -5.885 13.237 1.00 60.47 101 LEU A O 1
ATOM 749 N N . ALA A 1 102 ? -10.6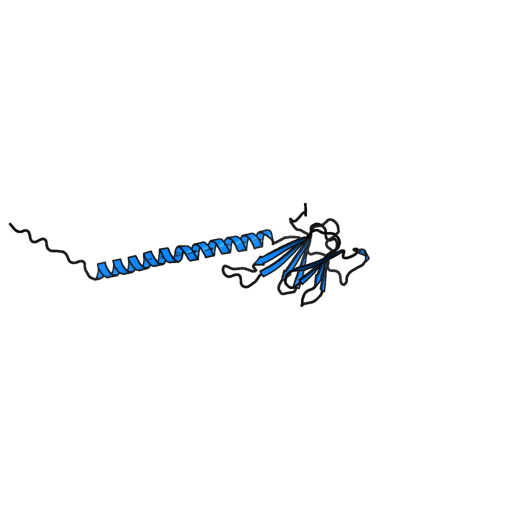20 -4.154 13.413 1.00 60.25 102 ALA A N 1
ATOM 750 C CA . ALA A 1 102 ? -10.023 -4.372 12.099 1.00 60.25 102 ALA A CA 1
ATOM 751 C C . ALA A 1 102 ? -9.337 -5.750 12.039 1.00 60.25 102 ALA A C 1
ATOM 753 O O . ALA A 1 102 ? -8.311 -5.966 12.675 1.00 60.25 102 ALA A O 1
ATOM 754 N N . SER A 1 103 ? -9.883 -6.680 11.254 1.00 68.69 103 SER A N 1
ATOM 755 C CA . SER A 1 103 ? -9.370 -8.053 11.113 1.00 68.69 103 SER A CA 1
ATOM 756 C C . SER A 1 103 ? -8.214 -8.168 10.106 1.00 68.69 103 SER A C 1
A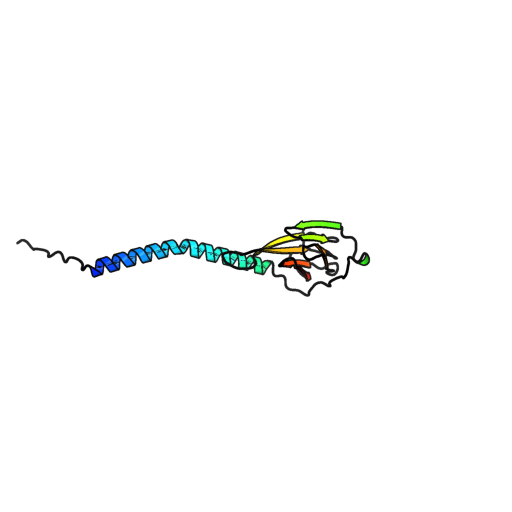TOM 758 O O . SER A 1 103 ? -8.002 -9.223 9.509 1.00 68.69 103 SER A O 1
ATOM 760 N N . GLY A 1 104 ? -7.501 -7.066 9.864 1.00 83.31 104 GLY A N 1
ATOM 761 C CA . GLY A 1 104 ? -6.358 -7.003 8.959 1.00 83.31 104 GLY A CA 1
ATOM 762 C C . GLY A 1 104 ? -6.214 -5.660 8.246 1.00 83.31 104 GLY A C 1
ATOM 763 O O . GLY A 1 104 ? -7.160 -4.872 8.133 1.00 83.31 104 GLY A O 1
ATOM 764 N N . THR A 1 105 ? -5.014 -5.429 7.730 1.00 89.88 105 THR A N 1
ATOM 765 C CA . THR A 1 105 ? -4.653 -4.278 6.902 1.00 89.88 105 THR A CA 1
ATOM 766 C C . THR A 1 105 ? -4.321 -4.735 5.482 1.00 89.88 105 THR A C 1
ATOM 768 O O . THR A 1 105 ? -4.145 -5.923 5.202 1.00 89.88 105 THR A O 1
ATOM 771 N N . TYR A 1 106 ? -4.315 -3.791 4.553 1.00 91.31 106 TYR A N 1
ATOM 772 C CA . TYR A 1 106 ? -3.708 -3.935 3.240 1.00 91.31 106 TYR A CA 1
ATOM 773 C C . TYR A 1 106 ? -2.761 -2.762 3.031 1.00 91.31 106 TYR A C 1
ATOM 775 O O . TYR A 1 106 ? -3.008 -1.661 3.521 1.00 91.31 106 TYR A O 1
ATOM 783 N N . GLN A 1 107 ? -1.679 -2.995 2.310 1.00 94.00 107 GLN A N 1
ATOM 784 C CA . GLN A 1 107 ? -0.662 -1.976 2.110 1.00 94.00 107 GLN A CA 1
ATOM 785 C C . GLN A 1 107 ? -0.915 -1.185 0.837 1.00 94.00 107 GLN A C 1
ATOM 787 O O . GLN A 1 107 ? -1.313 -1.746 -0.189 1.00 94.00 107 GLN A O 1
ATOM 792 N N . VAL A 1 108 ? -0.686 0.123 0.915 1.00 95.88 108 VAL A N 1
ATOM 793 C CA . VAL A 1 108 ? -0.796 1.047 -0.211 1.00 95.88 108 VAL A CA 1
ATOM 794 C C . VAL A 1 108 ? 0.424 1.950 -0.233 1.00 95.88 108 VAL A C 1
ATOM 796 O O . VAL A 1 108 ? 0.725 2.594 0.765 1.00 95.88 108 VAL A O 1
ATOM 799 N N . CYS A 1 109 ? 1.087 2.041 -1.381 1.00 96.50 109 CYS A N 1
ATOM 800 C CA . CYS A 1 109 ? 2.189 2.963 -1.622 1.00 96.50 109 CYS A CA 1
ATOM 801 C C . CYS A 1 109 ? 1.847 3.894 -2.789 1.00 96.50 109 CYS A C 1
ATOM 803 O O . CYS A 1 109 ? 1.448 3.438 -3.863 1.00 96.50 109 CYS A O 1
ATOM 805 N N . GLN A 1 110 ? 2.012 5.199 -2.583 1.00 96.38 110 GLN A N 1
ATO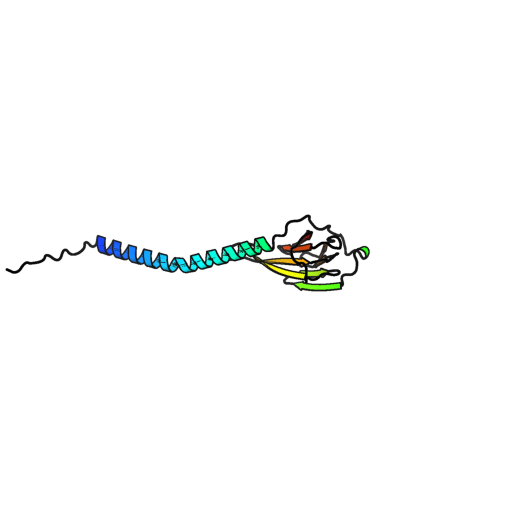M 806 C CA . GLN A 1 110 ? 1.898 6.216 -3.622 1.00 96.38 110 GLN A CA 1
ATOM 807 C C . GLN A 1 110 ? 3.279 6.653 -4.088 1.00 96.38 110 GLN A C 1
ATOM 809 O O . GLN A 1 110 ? 4.163 6.941 -3.285 1.00 96.38 110 GLN A O 1
ATOM 814 N N . PHE A 1 111 ? 3.431 6.747 -5.399 1.00 95.38 111 PHE A N 1
ATOM 815 C CA . PHE A 1 111 ? 4.644 7.158 -6.077 1.00 95.38 111 PHE A CA 1
ATOM 816 C C . PHE A 1 111 ? 4.358 8.433 -6.857 1.00 95.38 111 PHE A C 1
ATOM 818 O O . PHE A 1 111 ? 3.386 8.494 -7.614 1.00 95.38 111 PHE A O 1
ATOM 825 N N . ASN A 1 112 ? 5.214 9.443 -6.713 1.00 94.38 112 ASN A N 1
ATOM 826 C CA . ASN A 1 112 ? 4.995 10.722 -7.387 1.00 94.38 112 ASN A CA 1
ATOM 827 C C . ASN A 1 112 ? 5.297 10.672 -8.900 1.00 94.38 112 ASN A C 1
ATOM 829 O O . ASN A 1 112 ? 4.621 11.345 -9.674 1.00 94.38 112 ASN A O 1
ATOM 833 N N . ASN A 1 113 ? 6.289 9.879 -9.328 1.00 91.62 113 ASN A N 1
ATOM 834 C CA . ASN A 1 113 ? 6.678 9.733 -10.737 1.00 91.62 113 ASN A CA 1
ATOM 835 C C . ASN A 1 113 ? 7.507 8.454 -11.014 1.00 91.62 113 ASN A C 1
ATOM 837 O O . ASN A 1 113 ? 8.665 8.533 -11.418 1.00 91.62 113 ASN A O 1
ATOM 841 N N . PRO A 1 114 ? 6.986 7.240 -10.783 1.00 90.56 114 PRO A N 1
ATOM 842 C CA . PRO A 1 114 ? 7.835 6.047 -10.810 1.00 90.56 114 PRO A CA 1
ATOM 843 C C . PRO A 1 114 ? 8.317 5.656 -12.209 1.00 90.56 114 PRO A C 1
ATOM 845 O O . PRO A 1 114 ? 9.426 5.130 -12.331 1.00 90.56 114 PRO A O 1
ATOM 848 N N . GLY A 1 115 ? 7.518 5.899 -13.256 1.00 88.94 115 GLY A N 1
ATOM 849 C CA . GLY A 1 115 ? 7.750 5.433 -14.632 1.00 88.94 115 GLY A CA 1
ATOM 850 C C . GLY A 1 115 ? 7.644 3.909 -14.803 1.00 88.94 115 GLY A C 1
ATOM 851 O O . GLY A 1 115 ? 7.094 3.434 -15.791 1.00 88.94 115 GLY A O 1
ATOM 852 N N . ILE A 1 116 ? 8.139 3.152 -13.826 1.00 91.25 116 ILE A N 1
ATOM 853 C CA . ILE A 1 116 ? 8.008 1.708 -13.669 1.00 91.25 116 ILE A CA 1
ATOM 854 C C . ILE A 1 116 ? 7.956 1.377 -12.174 1.00 91.25 116 ILE A C 1
ATOM 856 O O . ILE A 1 116 ? 8.683 1.982 -11.378 1.00 91.25 116 ILE A O 1
ATOM 860 N N . VAL A 1 117 ? 7.100 0.427 -11.802 1.00 93.38 117 VAL A N 1
ATOM 861 C CA . VAL A 1 117 ? 7.036 -0.153 -10.456 1.00 93.38 117 VAL A CA 1
ATOM 862 C C . VAL A 1 117 ? 6.992 -1.669 -10.577 1.00 93.38 117 VAL A C 1
ATOM 864 O O . VAL A 1 117 ? 6.125 -2.213 -11.253 1.00 93.38 117 VAL A O 1
ATOM 867 N N . GLN A 1 118 ? 7.904 -2.344 -9.897 1.00 94.06 118 GLN A N 1
ATOM 868 C CA . GLN A 1 118 ? 7.900 -3.784 -9.697 1.00 94.06 118 GLN A CA 1
ATOM 869 C C . GLN A 1 118 ? 7.529 -4.073 -8.246 1.00 94.06 118 GLN A C 1
ATOM 871 O O . GLN A 1 118 ? 8.040 -3.433 -7.329 1.00 94.06 118 GLN A O 1
ATOM 876 N N . VAL A 1 119 ? 6.622 -5.021 -8.054 1.00 95.25 119 VAL A N 1
ATOM 877 C CA . VAL A 1 119 ? 6.128 -5.434 -6.745 1.00 95.25 119 VAL A CA 1
ATOM 878 C C . VAL A 1 119 ? 6.332 -6.928 -6.628 1.00 95.25 119 VAL A C 1
ATOM 880 O O . VAL A 1 119 ? 5.747 -7.701 -7.387 1.00 95.25 119 VAL A O 1
ATOM 883 N N . GLU A 1 120 ? 7.165 -7.327 -5.684 1.00 95.19 120 GLU A N 1
ATOM 884 C CA . GLU A 1 120 ? 7.433 -8.725 -5.383 1.00 95.19 120 GLU A CA 1
ATOM 885 C C . GLU A 1 120 ? 6.659 -9.108 -4.133 1.00 95.19 120 GLU A C 1
ATOM 887 O O . GLU A 1 120 ? 6.743 -8.436 -3.110 1.00 95.19 120 GLU A O 1
ATOM 892 N N . THR A 1 121 ? 5.882 -10.177 -4.233 1.00 94.75 121 THR A N 1
ATOM 893 C CA . THR A 1 121 ? 5.023 -10.692 -3.165 1.00 94.75 121 THR A CA 1
ATOM 894 C C . THR A 1 121 ? 5.198 -12.204 -3.067 1.00 94.75 121 THR A C 1
ATOM 896 O O . THR A 1 121 ? 5.737 -12.835 -3.979 1.00 94.75 121 THR A O 1
ATOM 899 N N . ALA A 1 122 ? 4.638 -12.825 -2.028 1.00 90.88 122 ALA A N 1
ATOM 900 C CA . ALA A 1 122 ? 4.579 -14.286 -1.938 1.00 90.88 122 ALA A CA 1
ATOM 901 C C . ALA A 1 122 ? 3.831 -14.953 -3.116 1.00 90.88 122 ALA A C 1
ATOM 903 O O . ALA A 1 122 ? 4.051 -16.130 -3.390 1.00 90.88 122 ALA A O 1
ATOM 904 N N . LYS A 1 123 ? 2.954 -14.221 -3.825 1.00 91.44 123 LYS A N 1
ATOM 905 C CA . LYS A 1 123 ? 2.218 -14.725 -5.000 1.00 91.44 123 LYS A CA 1
ATOM 906 C C . LYS A 1 123 ? 2.963 -14.534 -6.322 1.00 91.44 123 LYS A C 1
ATOM 908 O O . LYS A 1 123 ? 2.483 -15.003 -7.351 1.00 91.44 123 LYS A O 1
ATOM 913 N N . GLY A 1 124 ? 4.109 -13.858 -6.305 1.00 91.31 124 GLY A N 1
ATOM 914 C CA . GLY A 1 124 ? 4.932 -13.606 -7.481 1.00 91.31 124 GLY A CA 1
ATOM 915 C C . GLY A 1 124 ? 5.249 -12.129 -7.685 1.00 91.31 124 GLY A C 1
ATOM 916 O O . GLY A 1 124 ? 5.066 -11.292 -6.796 1.00 91.31 124 GLY A O 1
ATOM 917 N N . VAL A 1 125 ? 5.745 -11.833 -8.884 1.00 92.38 125 VAL A N 1
ATOM 918 C CA . VAL A 1 125 ? 6.241 -10.514 -9.281 1.00 92.38 125 VAL A CA 1
ATOM 919 C C . VAL A 1 125 ? 5.265 -9.866 -10.255 1.00 92.38 125 VAL A C 1
ATOM 921 O O . VAL A 1 125 ? 4.932 -10.451 -11.284 1.00 92.38 125 VAL A O 1
ATOM 924 N N . ALA A 1 126 ? 4.828 -8.647 -9.949 1.00 93.56 126 ALA A N 1
ATOM 925 C CA . ALA A 1 126 ? 4.019 -7.822 -10.837 1.00 93.56 126 ALA A CA 1
ATOM 926 C C . ALA A 1 126 ? 4.814 -6.592 -11.277 1.00 93.56 126 ALA A C 1
ATOM 928 O O . ALA A 1 126 ? 5.395 -5.898 -10.443 1.00 93.56 126 ALA A O 1
ATOM 929 N N . VAL A 1 127 ? 4.820 -6.303 -12.578 1.00 93.44 127 VAL A N 1
ATOM 930 C CA . VAL A 1 127 ? 5.486 -5.124 -13.143 1.00 93.44 127 VAL A CA 1
ATOM 931 C C . VAL A 1 127 ? 4.441 -4.211 -13.772 1.00 93.44 127 VAL A C 1
ATOM 933 O O . VAL A 1 127 ? 3.660 -4.623 -14.630 1.00 93.44 127 VAL A O 1
ATOM 936 N N . PHE A 1 128 ? 4.437 -2.955 -13.341 1.00 93.31 128 PHE A N 1
ATOM 937 C CA . PHE A 1 128 ? 3.524 -1.916 -13.791 1.00 93.31 128 PHE A CA 1
ATOM 938 C C . PHE A 1 128 ? 4.299 -0.778 -14.446 1.00 93.31 128 PHE A C 1
ATOM 940 O O . PHE A 1 128 ? 5.315 -0.325 -13.917 1.00 93.31 128 PHE A O 1
ATOM 947 N N . GLY A 1 129 ? 3.778 -0.270 -15.561 1.00 90.94 129 GLY A N 1
ATOM 948 C CA . GLY A 1 129 ? 4.314 0.899 -16.257 1.00 90.94 129 GLY A CA 1
ATOM 949 C C . GLY A 1 129 ? 3.365 2.090 -16.225 1.00 90.94 129 GLY A C 1
ATOM 950 O O . GLY A 1 129 ? 2.801 2.427 -17.267 1.00 90.94 129 GLY A O 1
ATOM 951 N N . PRO A 1 130 ? 3.144 2.733 -15.066 1.00 82.75 130 PRO A N 1
ATOM 952 C CA . PRO A 1 130 ? 2.459 4.018 -15.030 1.00 82.75 130 PRO A CA 1
ATOM 953 C C . PRO A 1 130 ? 3.301 5.019 -15.831 1.00 82.75 130 PRO A C 1
ATOM 955 O O . PRO A 1 130 ? 4.457 5.272 -15.495 1.00 82.75 130 PRO A O 1
ATOM 958 N N . MET A 1 131 ? 2.740 5.528 -16.930 1.00 81.50 131 MET A N 1
ATOM 959 C CA . MET A 1 131 ? 3.397 6.451 -17.864 1.00 81.50 131 MET A CA 1
ATOM 960 C C . MET A 1 131 ? 4.279 7.485 -17.137 1.00 81.50 131 MET A C 1
ATOM 962 O O . MET A 1 131 ? 3.897 8.022 -16.095 1.00 81.50 131 MET A O 1
ATOM 966 N N . ARG A 1 132 ? 5.465 7.792 -17.680 1.00 82.12 132 ARG A N 1
ATOM 967 C CA . ARG A 1 132 ? 6.375 8.786 -17.077 1.00 82.12 132 ARG A CA 1
ATOM 968 C C . ARG A 1 132 ? 5.664 10.128 -16.873 1.00 82.12 132 ARG A C 1
ATOM 970 O O . ARG A 1 132 ? 4.932 10.578 -17.745 1.00 82.12 132 ARG A O 1
ATOM 977 N N . GLY A 1 133 ? 5.921 10.770 -15.739 1.00 84.25 133 GLY A N 1
ATOM 978 C CA . GLY A 1 133 ? 5.289 12.026 -15.329 1.00 84.25 133 GLY A CA 1
ATOM 979 C C . GLY A 1 133 ? 3.974 11.843 -14.570 1.00 84.25 133 GLY A C 1
ATOM 980 O O . GLY A 1 133 ? 3.460 12.817 -14.026 1.00 84.25 133 GLY A O 1
ATOM 981 N N . HIS A 1 134 ? 3.445 10.619 -14.490 1.00 89.69 134 HIS A N 1
ATOM 982 C CA . HIS A 1 134 ? 2.214 10.337 -13.764 1.00 89.69 134 HIS A CA 1
ATOM 983 C C . HIS A 1 134 ? 2.485 9.738 -12.387 1.00 89.69 134 HIS A C 1
ATOM 985 O O . HIS A 1 134 ? 3.382 8.914 -12.197 1.00 89.69 134 HIS A O 1
ATOM 991 N N . ARG A 1 135 ? 1.636 10.123 -11.433 1.00 94.44 135 ARG A N 1
ATOM 992 C CA . ARG A 1 135 ? 1.568 9.487 -10.119 1.00 94.44 135 ARG A CA 1
ATOM 993 C C . ARG A 1 135 ? 0.974 8.094 -10.254 1.00 94.44 135 ARG A C 1
ATOM 995 O O . ARG A 1 135 ? 0.104 7.866 -11.096 1.00 94.44 135 ARG A O 1
ATOM 1002 N N . ALA A 1 136 ? 1.410 7.186 -9.397 1.00 95.62 136 ALA A N 1
ATOM 1003 C CA . ALA A 1 136 ? 0.859 5.844 -9.336 1.00 95.62 136 ALA A CA 1
ATOM 1004 C C . ALA A 1 136 ? 0.597 5.443 -7.894 1.00 95.62 136 ALA A C 1
ATOM 1006 O O . ALA A 1 136 ? 1.393 5.733 -7.005 1.00 95.62 136 ALA A O 1
ATOM 1007 N N . THR A 1 137 ? -0.500 4.734 -7.679 1.00 97.00 137 THR A N 1
ATOM 1008 C CA . THR A 1 137 ? -0.841 4.138 -6.395 1.00 97.00 137 THR A CA 1
ATOM 1009 C C . THR A 1 137 ? -0.855 2.634 -6.563 1.00 97.00 137 THR A C 1
ATOM 1011 O O . THR A 1 137 ? -1.584 2.107 -7.402 1.00 97.00 137 THR A O 1
ATOM 1014 N N . VAL A 1 138 ? -0.044 1.947 -5.769 1.00 96.44 138 VAL A N 1
ATOM 1015 C CA . VAL A 1 138 ? 0.047 0.492 -5.764 1.00 96.44 138 VAL A CA 1
ATOM 1016 C C . VAL A 1 138 ? -0.509 -0.027 -4.455 1.00 96.44 138 VAL A C 1
ATOM 1018 O O . VAL A 1 138 ? -0.065 0.392 -3.390 1.00 96.44 138 VAL A O 1
ATOM 1021 N N . ALA A 1 139 ? -1.455 -0.954 -4.533 1.00 96.00 139 ALA A N 1
ATOM 1022 C CA . ALA A 1 139 ? -2.013 -1.630 -3.374 1.00 96.00 139 ALA A CA 1
ATOM 1023 C C . ALA A 1 139 ? -1.743 -3.131 -3.461 1.00 96.00 139 ALA A C 1
ATOM 1025 O O . ALA A 1 139 ? -1.981 -3.737 -4.508 1.00 96.00 139 ALA A O 1
ATOM 1026 N N . VAL A 1 140 ? -1.297 -3.735 -2.359 1.00 95.38 140 VAL A N 1
ATOM 1027 C CA . VAL A 1 140 ? -1.204 -5.195 -2.232 1.00 95.38 140 VAL A CA 1
ATOM 1028 C C . VAL A 1 140 ? -2.331 -5.663 -1.328 1.00 95.38 140 VAL A C 1
ATOM 1030 O O . VAL A 1 140 ? -2.424 -5.278 -0.161 1.00 95.38 140 VAL A O 1
ATOM 1033 N N . ARG A 1 141 ? -3.223 -6.476 -1.893 1.00 91.94 141 ARG A N 1
ATOM 1034 C CA . ARG A 1 141 ? -4.382 -7.045 -1.204 1.00 91.94 141 ARG A CA 1
ATOM 1035 C C . ARG A 1 141 ? -4.295 -8.553 -1.293 1.00 91.94 141 ARG A C 1
ATOM 1037 O O . ARG A 1 141 ? -4.214 -9.101 -2.388 1.00 91.94 141 ARG A O 1
ATOM 1044 N N . ASP A 1 142 ? -4.289 -9.210 -0.137 1.00 89.31 142 ASP A N 1
ATOM 1045 C CA . ASP A 1 142 ? -4.218 -10.671 -0.050 1.00 89.31 142 ASP A CA 1
ATOM 1046 C C . ASP A 1 142 ? -3.037 -11.229 -0.864 1.00 89.31 142 ASP A C 1
ATOM 1048 O O . ASP A 1 142 ? -3.181 -12.197 -1.607 1.00 89.31 142 ASP A O 1
ATOM 1052 N N . GLY A 1 143 ? -1.882 -10.558 -0.796 1.00 89.56 143 GLY A N 1
ATOM 1053 C CA . GLY A 1 143 ? -0.669 -10.902 -1.540 1.00 89.56 143 GLY A CA 1
ATOM 1054 C C . GLY A 1 143 ? -0.700 -10.607 -3.045 1.00 89.56 143 GLY A C 1
ATOM 1055 O O . GLY A 1 143 ? 0.268 -10.917 -3.720 1.00 89.56 143 GLY A O 1
ATOM 1056 N N . ALA A 1 144 ? -1.777 -10.048 -3.605 1.00 92.44 144 ALA A N 1
ATOM 1057 C CA . ALA A 1 144 ? -1.841 -9.656 -5.014 1.00 92.44 144 ALA A CA 1
ATOM 1058 C C . ALA A 1 144 ? -1.636 -8.143 -5.165 1.00 92.44 144 ALA A C 1
ATOM 1060 O O . ALA A 1 144 ? -2.332 -7.348 -4.530 1.00 92.44 144 ALA A O 1
ATOM 1061 N N . ALA A 1 145 ? -0.694 -7.746 -6.021 1.00 95.00 145 ALA A N 1
ATOM 1062 C CA . ALA A 1 145 ? -0.429 -6.346 -6.322 1.00 95.00 145 ALA A CA 1
ATOM 1063 C C . ALA A 1 145 ? -1.400 -5.802 -7.383 1.00 95.00 145 ALA A C 1
ATOM 1065 O O . ALA A 1 145 ? -1.709 -6.462 -8.373 1.00 95.00 145 ALA A O 1
ATOM 1066 N N . SER A 1 146 ? -1.843 -4.564 -7.195 1.00 95.31 146 SER A N 1
ATOM 1067 C CA . SER A 1 146 ? -2.676 -3.802 -8.127 1.00 95.31 146 SER A CA 1
ATOM 1068 C C . SER A 1 146 ? -2.130 -2.384 -8.246 1.00 95.31 146 SER A C 1
ATOM 1070 O O . SER A 1 146 ? -1.598 -1.852 -7.273 1.00 95.31 146 SER A O 1
ATOM 1072 N N . CYS A 1 147 ? -2.245 -1.772 -9.424 1.00 95.62 147 CYS A N 1
ATOM 1073 C CA . CYS A 1 147 ? -1.727 -0.433 -9.690 1.00 95.62 147 CYS A CA 1
ATOM 1074 C C . CYS A 1 147 ? -2.781 0.423 -10.384 1.00 95.62 147 CYS A C 1
ATOM 1076 O O . CYS A 1 147 ? -3.423 -0.017 -11.340 1.00 95.62 147 CYS A O 1
ATOM 1078 N N . ILE A 1 148 ? -2.917 1.658 -9.914 1.00 96.56 148 ILE A N 1
ATOM 1079 C CA . ILE A 1 148 ? -3.799 2.682 -10.465 1.00 96.56 148 ILE A CA 1
ATOM 1080 C C . ILE A 1 148 ? -2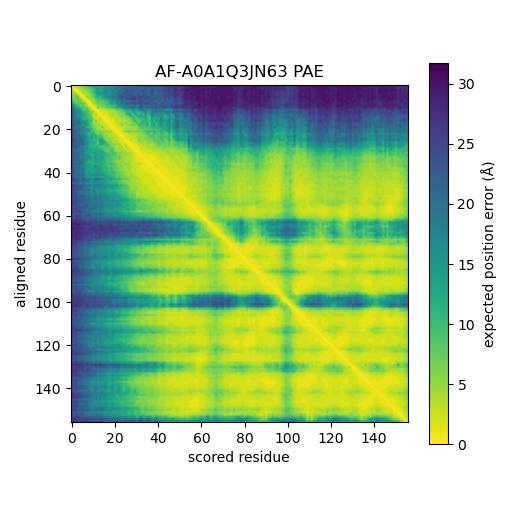.963 3.916 -10.791 1.00 96.56 148 ILE A C 1
ATOM 1082 O O . ILE A 1 148 ? -2.134 4.346 -9.986 1.00 96.56 148 ILE A O 1
ATOM 1086 N N . VAL A 1 149 ? -3.194 4.506 -11.963 1.00 94.88 149 VAL A N 1
ATOM 1087 C CA . VAL A 1 149 ? -2.621 5.808 -12.313 1.00 94.88 149 VAL A CA 1
ATOM 1088 C C . VAL A 1 149 ? -3.393 6.883 -11.559 1.00 94.88 149 VAL A C 1
ATOM 1090 O O . VAL A 1 149 ? -4.586 7.084 -11.780 1.00 94.88 149 VAL A O 1
ATOM 1093 N N . GLY A 1 150 ? -2.710 7.564 -10.646 1.00 93.00 150 GLY A N 1
ATOM 1094 C CA . GLY A 1 150 ? -3.305 8.524 -9.730 1.00 93.00 150 GLY A CA 1
ATOM 1095 C C . GLY A 1 150 ? -2.624 8.522 -8.367 1.00 93.00 150 GLY A C 1
ATOM 1096 O O . GLY A 1 150 ? -1.788 7.673 -8.052 1.00 93.00 150 GLY A O 1
ATOM 1097 N N . GLY A 1 151 ? -2.992 9.502 -7.553 1.00 91.50 151 GLY A N 1
ATOM 1098 C CA . GLY A 1 151 ? -2.455 9.695 -6.212 1.00 91.50 151 GLY A CA 1
ATOM 1099 C C . GLY A 1 151 ? -2.373 11.175 -5.869 1.00 91.50 151 GLY A C 1
ATOM 1100 O O . GLY A 1 151 ? -2.298 12.047 -6.742 1.00 91.50 151 GLY A O 1
ATOM 1101 N N . TRP A 1 152 ? -2.389 11.469 -4.581 1.00 91.50 152 TRP A N 1
ATOM 1102 C CA . TRP A 1 152 ? -2.279 12.833 -4.074 1.00 91.50 152 TRP A CA 1
ATOM 1103 C C . TRP A 1 152 ? -0.844 13.172 -3.653 1.00 91.50 152 TRP A C 1
ATOM 1105 O O . TRP A 1 152 ? -0.499 14.349 -3.579 1.00 91.50 152 TRP A O 1
ATOM 1115 N N . PHE A 1 153 ? 0.014 12.170 -3.447 1.00 90.00 153 PHE A N 1
ATOM 1116 C CA . PHE A 1 153 ? 1.405 12.365 -3.055 1.00 90.00 153 PHE A CA 1
ATOM 1117 C C . PHE A 1 153 ? 2.242 13.023 -4.168 1.00 90.00 153 PHE A C 1
ATOM 1119 O O . PHE A 1 153 ? 2.389 12.481 -5.266 1.00 90.00 153 PHE A O 1
ATOM 1126 N N . ALA A 1 154 ? 2.793 14.205 -3.875 1.00 82.25 154 ALA A N 1
ATOM 1127 C CA . ALA A 1 154 ? 3.616 14.983 -4.804 1.00 82.25 154 ALA A CA 1
ATOM 1128 C C . ALA A 1 154 ? 5.127 14.884 -4.523 1.00 82.25 154 ALA A C 1
ATOM 1130 O O . ALA A 1 154 ? 5.912 15.016 -5.459 1.00 82.25 154 ALA A O 1
ATOM 1131 N N . GLY A 1 155 ? 5.526 14.568 -3.286 1.00 69.75 155 GLY A N 1
ATOM 1132 C CA . GLY A 1 155 ? 6.933 14.477 -2.894 1.00 69.75 155 GLY A CA 1
ATOM 1133 C C . GLY A 1 155 ? 7.666 15.813 -3.025 1.00 69.75 155 GLY A C 1
ATOM 1134 O O . GLY A 1 155 ? 8.438 15.992 -3.967 1.00 69.75 155 GLY A O 1
ATOM 1135 N N . ASN A 1 156 ? 7.357 16.750 -2.124 1.00 58.16 156 ASN A N 1
ATOM 1136 C CA . ASN A 1 156 ? 8.025 18.053 -2.035 1.00 58.16 156 ASN A CA 1
ATOM 1137 C C . ASN A 1 156 ? 9.325 17.941 -1.240 1.00 58.16 156 ASN A C 1
ATOM 1139 O O . ASN A 1 156 ? 9.315 17.204 -0.228 1.00 58.16 156 ASN A O 1
#

Secondary structure (DSSP, 8-state):
--------PPPHHHHHHHHHH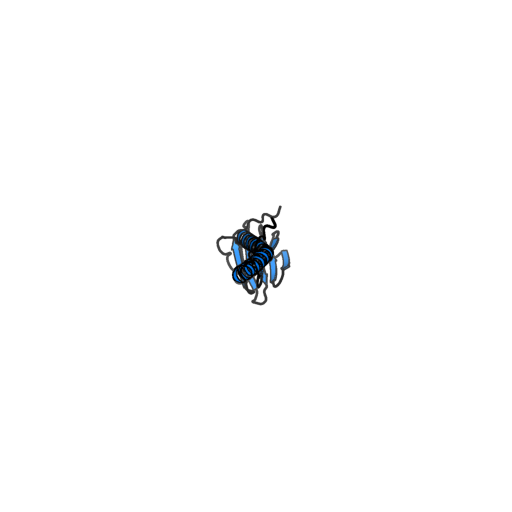HHHHHHHHHHHHHHHHHHHHHHHHHHHHHHH---SPBPPEESS--TTT----EEEEETTEEEEESS--EEEEEEE-STTTT--EEEEEEESS-S-EEEEETTEEEEE---TT--EEEEEETTEEEEEE--S----

Mean predicted aligned error: 9.92 Å

Nearest PDB structures (foldseek):
  2ntk-assembly1_A  TM=4.831E-01  e=6.118E+00  Methanothermobacter thermautotrophicus
  3n72-assembly3_B  TM=2.840E-01  e=1.605E+00  Plasmodium falciparum
  1o1u-assembly1_A  TM=3.223E-01  e=8.548E+00  Homo sapiens
  3he1-assembly1_B  TM=2.528E-01  e=5.786E+00  Pseudomonas aeruginosa

Foldseek 3Di:
DDDDPPPPPDPPVVVVVVVVVVVVVVVVVVVPVVVVLLVVLQVVLVVLCVQQPWDAAWFDWDPDDDCVLPDFDDWDDDDQKIKTFHDWDKDKDWRFPHHSPRPGTKIKMKTQFGQKMWIQGPVGIIIGGQHGRWIKMWIQDPRDITIGGDDDDNPD

Solvent-accessible surface area (backbone atoms only — not comparable to full-atom values): 8788 Å² total; per-residue (Å²): 142,81,86,79,78,77,79,77,74,77,55,71,66,62,56,51,51,54,51,54,50,51,53,51,54,53,51,53,60,63,49,48,58,62,51,51,53,42,51,55,47,33,52,51,47,51,49,51,42,55,76,69,57,72,77,56,58,70,35,52,75,43,99,57,94,52,76,90,72,48,67,71,71,44,71,50,78,54,96,80,32,37,42,31,25,30,62,55,51,77,50,72,50,77,38,58,74,53,64,74,72,56,88,44,66,32,44,39,37,32,23,31,27,23,31,30,42,37,40,38,31,91,77,45,76,47,34,33,43,31,56,73,81,34,26,27,30,37,37,38,52,96,57,42,78,46,49,27,36,30,63,85,60,67,74,130

Radius of gyration: 29.24 Å; Cα contacts (8 Å, |Δi|>4): 274; chains: 1; bounding box: 70×33×93 Å